Protein AF-A0A6L9KAD1-F1 (afdb_monomer)

Radius of gyration: 13.51 Å; Cα contacts (8 Å, |Δi|>4): 18; chains: 1; bounding box: 36×20×36 Å

Secondary structure (DSSP, 8-state):
-----S--HHHHHHHHHHHHHHHHHTT--HHHHHHHHHHHHHHHHHHHHHHTT-

Mean predicted aligned error: 5.57 Å

Solvent-accessible surface area (backbone atoms only — not comparable to full-atom values): 3225 Å² total; per-residue (Å²): 131,88,87,70,68,94,76,52,67,70,62,49,52,55,52,50,53,54,50,24,55,52,34,42,76,70,75,41,60,41,67,62,48,45,54,53,53,50,54,52,47,55,52,50,51,52,52,51,55,56,63,72,74,109

Sequence (54 aa):
EHNMPILQAQRYDEILLKRISQAEQMGMDGEFMKTVLVAIHEESVRHQQEIMKL

Nearest PDB structures (foldseek):
  2h9d-assembly1_B  TM=9.224E-01  e=4.694E-01  Pseudomonas aeruginosa PAO1
  5vht-assembly1_B  TM=9.021E-01  e=5.357E-01  Escherichia coli K-12
  3rmi-assembly1_A-2  TM=7.928E-01  e=2.425E-01  Bartonella henselae str. Houston-1
  8pni-assembly1_B  TM=9.065E-01  e=5.014E-01  Pseudomonas aeruginosa
  8pni-assembly1_A  TM=9.108E-01  e=7.961E-01  Pseudomonas aeruginosa

Foldseek 3Di:
DDPDDLDDPVVLVVVLVVQLVVCVVVVHHSVVSSVVSVVVSVVSSVVVVVVVVD

Structure (mmCIF, N/CA/C/O backbone):
data_AF-A0A6L9KAD1-F1
#
_entry.id   AF-A0A6L9KAD1-F1
#
loop_
_atom_site.group_PDB
_atom_site.id
_atom_site.type_symbol
_atom_site.label_atom_id
_atom_site.label_alt_id
_atom_site.label_comp_id
_atom_site.label_asym_id
_atom_site.label_entity_id
_atom_site.label_seq_id
_atom_site.pdbx_PDB_ins_code
_atom_site.Cartn_x
_atom_site.Cartn_y
_atom_site.Cartn_z
_atom_site.occ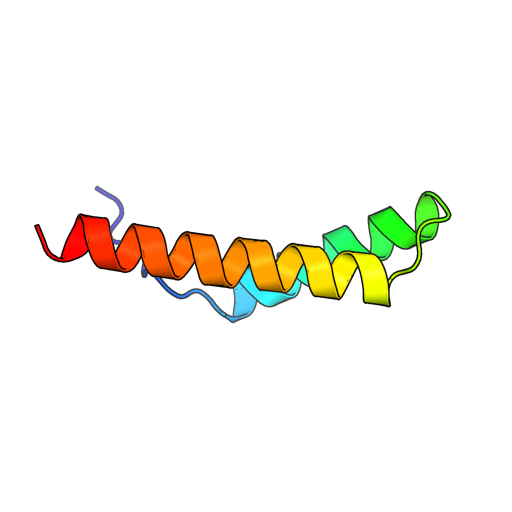upancy
_atom_site.B_iso_or_equiv
_atom_site.auth_seq_id
_atom_site.auth_comp_id
_atom_site.auth_asym_id
_atom_site.auth_atom_id
_atom_site.pdbx_PDB_model_num
ATOM 1 N N . GLU A 1 1 ? 24.682 -4.105 -6.742 1.00 37.22 1 GLU A N 1
ATOM 2 C CA . GLU A 1 1 ? 23.415 -3.348 -6.810 1.00 37.22 1 GLU A CA 1
ATOM 3 C C . GLU A 1 1 ? 22.267 -4.273 -6.439 1.00 37.22 1 GLU A C 1
ATOM 5 O O . GLU A 1 1 ? 22.382 -5.477 -6.644 1.00 37.22 1 GLU A O 1
ATOM 10 N N . HIS A 1 2 ? 21.256 -3.761 -5.740 1.00 50.66 2 HIS A N 1
ATOM 11 C CA . HIS A 1 2 ? 20.336 -4.589 -4.960 1.00 50.66 2 HIS A CA 1
ATOM 12 C C . HIS A 1 2 ? 19.348 -5.350 -5.852 1.00 50.66 2 HIS A C 1
ATOM 14 O O . HIS A 1 2 ? 18.378 -4.778 -6.337 1.00 50.66 2 HIS A O 1
ATOM 20 N N . ASN A 1 3 ? 19.586 -6.656 -6.005 1.00 52.56 3 ASN A N 1
ATOM 21 C CA . ASN A 1 3 ? 18.723 -7.637 -6.669 1.00 52.56 3 ASN A CA 1
ATOM 22 C C . ASN A 1 3 ? 17.443 -7.887 -5.836 1.00 52.56 3 ASN A C 1
ATOM 24 O O . ASN A 1 3 ? 17.194 -9.000 -5.371 1.00 52.56 3 ASN A O 1
ATOM 28 N N . MET A 1 4 ? 16.685 -6.826 -5.531 1.00 60.66 4 MET A N 1
ATOM 29 C CA . MET A 1 4 ? 15.465 -6.934 -4.738 1.00 60.66 4 MET A CA 1
ATOM 30 C C . MET A 1 4 ? 14.373 -7.614 -5.571 1.00 60.66 4 MET A C 1
ATOM 32 O O . MET A 1 4 ? 14.070 -7.145 -6.668 1.00 60.66 4 MET A O 1
ATOM 36 N N . PRO A 1 5 ? 13.759 -8.693 -5.064 1.00 63.38 5 PRO A N 1
ATOM 37 C CA . PRO A 1 5 ? 12.671 -9.357 -5.761 1.00 63.38 5 PRO A CA 1
ATOM 38 C C . PRO A 1 5 ? 11.447 -8.439 -5.866 1.00 63.38 5 PRO A C 1
ATOM 40 O O . PRO A 1 5 ? 11.128 -7.715 -4.919 1.00 63.38 5 PRO A O 1
ATOM 43 N N . ILE A 1 6 ? 10.770 -8.520 -7.019 1.00 62.28 6 ILE A N 1
ATOM 44 C CA . ILE A 1 6 ? 9.548 -7.770 -7.373 1.00 62.28 6 ILE A CA 1
ATOM 45 C C . ILE A 1 6 ? 8.437 -8.026 -6.347 1.00 62.28 6 ILE A C 1
ATOM 47 O O . ILE A 1 6 ? 7.746 -7.105 -5.923 1.00 62.28 6 ILE A O 1
ATOM 51 N N . LEU A 1 7 ? 8.295 -9.279 -5.901 1.00 66.00 7 LEU A N 1
ATOM 52 C CA . LEU A 1 7 ? 7.359 -9.657 -4.848 1.00 66.00 7 LEU A CA 1
ATOM 53 C C . LEU A 1 7 ? 8.086 -9.926 -3.531 1.00 66.00 7 LEU A C 1
ATOM 55 O O . LEU A 1 7 ? 8.957 -10.790 -3.441 1.00 66.00 7 LEU A O 1
ATOM 59 N N . GLN A 1 8 ? 7.655 -9.216 -2.490 1.00 74.06 8 GLN A N 1
ATOM 60 C CA . GLN A 1 8 ? 8.038 -9.438 -1.096 1.00 74.06 8 GLN A CA 1
ATOM 61 C C . GLN A 1 8 ? 6.762 -9.497 -0.248 1.00 74.06 8 GLN A C 1
ATOM 63 O O . GLN A 1 8 ? 6.430 -8.528 0.431 1.00 74.06 8 GLN A O 1
ATOM 68 N N . ALA A 1 9 ? 6.037 -10.621 -0.312 1.00 74.88 9 ALA A N 1
ATOM 69 C CA . ALA A 1 9 ? 4.720 -10.780 0.321 1.00 74.88 9 ALA A CA 1
ATOM 70 C C . ALA A 1 9 ? 4.734 -10.424 1.819 1.00 74.88 9 ALA A C 1
ATOM 72 O O . ALA A 1 9 ? 3.936 -9.611 2.265 1.00 74.88 9 ALA A O 1
ATOM 73 N N . GLN A 1 10 ? 5.732 -10.904 2.566 1.00 81.12 10 GLN A N 1
ATOM 74 C CA . GLN A 1 10 ? 5.848 -10.616 3.999 1.00 81.12 10 GLN A CA 1
ATOM 75 C C . GLN A 1 10 ? 6.003 -9.115 4.303 1.00 81.12 10 GLN A C 1
ATOM 77 O O . GLN A 1 10 ? 5.341 -8.576 5.185 1.00 81.12 10 GLN A O 1
ATOM 82 N N . ARG A 1 11 ? 6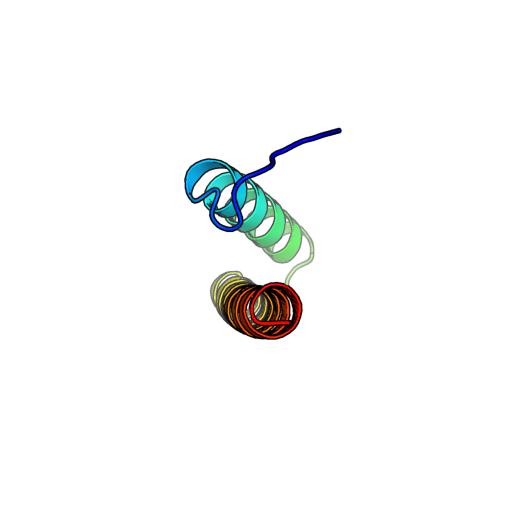.846 -8.408 3.540 1.00 84.25 11 ARG A N 1
ATOM 83 C CA . ARG A 1 11 ? 7.041 -6.960 3.705 1.00 84.25 11 ARG A CA 1
ATOM 84 C C . ARG A 1 11 ? 5.794 -6.177 3.301 1.00 84.25 11 ARG A C 1
ATOM 86 O O . ARG A 1 11 ? 5.500 -5.137 3.887 1.00 84.25 11 ARG A O 1
ATOM 93 N N . TYR A 1 12 ? 5.095 -6.652 2.276 1.00 85.31 12 TYR A N 1
ATOM 94 C CA . TYR A 1 12 ? 3.836 -6.069 1.843 1.00 85.31 12 TYR A CA 1
ATOM 95 C C . TYR A 1 12 ? 2.774 -6.178 2.942 1.00 85.31 12 TYR A C 1
ATOM 97 O O . TYR A 1 12 ? 2.194 -5.156 3.305 1.00 85.31 12 TYR A O 1
ATOM 105 N N . ASP A 1 13 ? 2.610 -7.358 3.540 1.00 86.62 13 ASP A N 1
ATOM 106 C CA . ASP A 1 13 ? 1.655 -7.598 4.626 1.00 86.62 13 ASP A CA 1
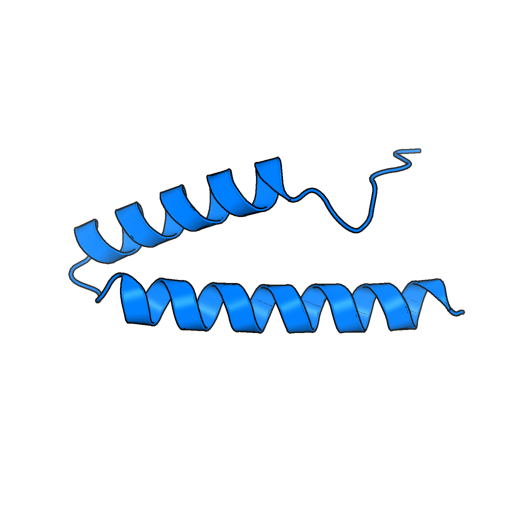ATOM 107 C C . ASP A 1 13 ? 1.950 -6.714 5.849 1.00 86.62 13 ASP A C 1
ATOM 109 O O . ASP A 1 13 ? 1.047 -6.086 6.406 1.00 86.62 13 ASP A O 1
ATOM 113 N N . GLU A 1 14 ? 3.224 -6.578 6.230 1.00 91.81 14 GLU A N 1
ATOM 114 C CA . GLU A 1 14 ? 3.648 -5.694 7.324 1.00 91.81 14 GLU A CA 1
ATOM 115 C C . GLU A 1 14 ? 3.306 -4.218 7.055 1.00 91.81 14 GLU A C 1
ATOM 117 O O . GLU A 1 14 ? 2.797 -3.512 7.934 1.00 91.81 14 GLU A O 1
ATOM 122 N N . ILE A 1 15 ? 3.567 -3.730 5.837 1.00 91.00 15 ILE A N 1
ATOM 123 C CA . ILE A 1 15 ? 3.244 -2.352 5.443 1.00 91.00 15 ILE A CA 1
ATOM 124 C C . ILE A 1 15 ? 1.728 -2.149 5.412 1.00 91.00 15 ILE A C 1
ATOM 126 O O . ILE A 1 15 ? 1.246 -1.125 5.902 1.00 91.00 15 ILE A O 1
ATOM 130 N N . LEU A 1 16 ? 0.989 -3.106 4.852 1.00 92.88 16 LEU A N 1
ATOM 131 C CA . LEU A 1 16 ? -0.461 -3.061 4.727 1.00 92.88 16 LEU A CA 1
ATOM 132 C C . LEU A 1 16 ? -1.118 -2.945 6.107 1.00 92.88 16 LEU A C 1
ATOM 134 O O . LEU A 1 16 ? -1.860 -1.994 6.351 1.00 92.88 16 LEU A O 1
ATOM 138 N N . LEU A 1 17 ? -0.768 -3.835 7.039 1.00 94.56 17 LEU A N 1
ATOM 139 C CA . LEU A 1 17 ? -1.300 -3.826 8.405 1.00 94.56 17 LEU A CA 1
ATOM 140 C C . LEU A 1 17 ? -0.978 -2.521 9.142 1.00 94.56 17 LEU A C 1
ATOM 142 O O . LEU A 1 17 ? -1.849 -1.936 9.788 1.00 94.56 17 LEU A O 1
ATOM 146 N N . LYS A 1 18 ? 0.252 -2.011 9.003 1.00 96.06 18 LYS A N 1
ATOM 147 C CA . LYS A 1 18 ? 0.651 -0.742 9.624 1.00 96.06 18 LYS A CA 1
ATOM 148 C C . LYS A 1 18 ? -0.166 0.438 9.094 1.00 96.06 18 LYS A C 1
ATOM 150 O O . LYS A 1 18 ? -0.554 1.311 9.867 1.00 96.06 18 LYS A O 1
ATOM 155 N N . ARG A 1 19 ? -0.414 0.485 7.783 1.00 94.38 19 ARG A N 1
ATOM 156 C CA . ARG A 1 19 ? -1.167 1.571 7.138 1.00 94.38 19 ARG A CA 1
ATOM 157 C C . ARG A 1 19 ? -2.655 1.516 7.473 1.00 94.38 19 ARG A C 1
ATOM 159 O O . ARG A 1 19 ? -3.241 2.569 7.696 1.00 94.38 19 ARG A O 1
ATOM 166 N N . ILE A 1 20 ? -3.237 0.320 7.552 1.00 96.62 20 ILE A N 1
ATOM 167 C CA . ILE A 1 20 ? -4.624 0.124 7.998 1.00 96.62 20 ILE A CA 1
ATOM 168 C C . ILE A 1 20 ? -4.779 0.604 9.443 1.00 96.62 20 ILE A C 1
ATOM 170 O O . ILE A 1 20 ? -5.632 1.441 9.713 1.00 96.62 20 ILE A O 1
ATOM 174 N N . SER A 1 21 ? -3.890 0.183 10.347 1.00 96.88 21 SER A N 1
ATOM 175 C CA . SER A 1 21 ? -3.939 0.617 11.749 1.00 96.88 21 SER A CA 1
ATOM 176 C C . SER A 1 21 ? -3.822 2.143 11.894 1.00 96.88 21 SER A C 1
ATOM 178 O O . SER A 1 21 ? -4.557 2.756 12.665 1.00 96.88 21 SER A O 1
ATOM 180 N N . GLN A 1 22 ? -2.949 2.785 11.109 1.00 96.81 22 GLN A N 1
ATOM 181 C CA . GLN A 1 22 ? -2.855 4.249 11.070 1.00 96.81 22 GLN A CA 1
ATOM 182 C C . GLN A 1 22 ? -4.134 4.907 10.536 1.00 96.81 22 GLN A C 1
ATOM 184 O O . GLN A 1 22 ? -4.545 5.944 11.047 1.00 96.81 22 GLN A O 1
ATOM 189 N N . ALA A 1 23 ? -4.766 4.319 9.521 1.00 96.38 23 ALA A N 1
ATOM 190 C CA . ALA A 1 23 ? -6.011 4.824 8.957 1.00 96.38 23 ALA A CA 1
ATOM 191 C C . ALA A 1 23 ? -7.151 4.801 9.980 1.00 96.38 23 ALA A C 1
ATOM 193 O O . ALA A 1 23 ? -7.827 5.813 10.165 1.00 96.38 23 ALA A O 1
ATOM 194 N N . GLU A 1 24 ? -7.294 3.693 10.704 1.00 97.19 24 GLU A N 1
ATOM 195 C CA . GLU A 1 24 ? -8.278 3.546 11.779 1.00 97.19 24 GLU A CA 1
ATOM 196 C C . GLU A 1 24 ? -8.046 4.569 12.899 1.00 97.19 24 GLU A C 1
ATOM 198 O O . GLU A 1 24 ? -8.985 5.221 13.355 1.00 97.19 24 GLU A O 1
ATOM 203 N N . GLN A 1 25 ? -6.785 4.801 13.287 1.00 97.69 25 GLN A N 1
ATOM 204 C CA . GLN A 1 25 ? -6.424 5.835 14.268 1.00 97.69 25 GLN A CA 1
ATOM 205 C C . GLN A 1 25 ? -6.789 7.257 13.817 1.00 97.69 25 GLN A C 1
ATOM 207 O O . GLN A 1 25 ? -6.990 8.136 14.653 1.00 97.69 25 GLN A O 1
ATOM 212 N N . MET A 1 26 ? -6.881 7.490 12.508 1.00 96.50 26 MET A N 1
ATOM 213 C CA . MET A 1 26 ? -7.281 8.768 11.916 1.00 96.50 26 MET A CA 1
ATOM 214 C C . MET A 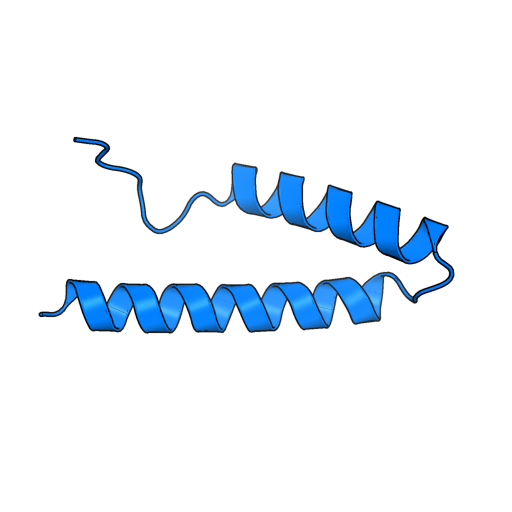1 26 ? -8.793 8.857 11.647 1.00 96.50 26 MET A C 1
ATOM 216 O O . MET A 1 26 ? -9.247 9.845 11.072 1.00 96.50 26 MET A O 1
ATOM 220 N N . GLY A 1 27 ? -9.576 7.851 12.055 1.00 96.81 27 GLY A N 1
ATOM 221 C CA . GLY A 1 27 ? -11.025 7.803 11.848 1.00 96.81 27 GLY A CA 1
ATOM 222 C C . GLY A 1 27 ? -11.449 7.385 10.437 1.00 96.81 27 GLY A C 1
ATOM 223 O O . GLY A 1 27 ? -12.597 7.607 10.060 1.00 96.81 27 GLY A O 1
ATOM 224 N N . MET A 1 28 ? -10.541 6.804 9.648 1.00 96.75 28 MET A N 1
ATOM 225 C CA . MET A 1 28 ? -10.875 6.187 8.364 1.00 96.75 28 MET A CA 1
ATOM 226 C C . MET A 1 28 ? -11.276 4.722 8.551 1.00 96.75 28 MET A C 1
ATOM 228 O O . MET A 1 28 ? -10.803 4.048 9.462 1.00 96.75 28 MET A O 1
ATOM 232 N N . ASP A 1 29 ? -12.116 4.219 7.648 1.00 97.06 29 ASP A N 1
ATOM 233 C CA . ASP A 1 29 ? -12.464 2.801 7.604 1.00 97.06 29 ASP A CA 1
ATOM 234 C C . ASP A 1 29 ? -11.264 1.943 7.158 1.00 97.06 29 ASP A C 1
ATOM 236 O O . ASP A 1 29 ? -10.610 2.222 6.145 1.00 97.06 29 ASP A O 1
ATOM 240 N N . GLY A 1 30 ? -10.973 0.893 7.928 1.00 94.88 30 GLY A N 1
ATOM 241 C CA . GLY A 1 30 ? -9.831 0.011 7.700 1.00 94.88 30 GLY A CA 1
ATOM 242 C C . GLY A 1 30 ? -9.965 -0.818 6.422 1.00 94.88 30 GLY A C 1
ATOM 243 O O . GLY A 1 30 ? -8.987 -0.969 5.684 1.00 94.88 30 GLY A O 1
ATOM 244 N N . GLU A 1 31 ? -11.171 -1.301 6.102 1.00 94.56 31 GLU A N 1
ATOM 245 C CA . GLU A 1 31 ? -11.401 -2.105 4.893 1.00 94.56 31 GLU A CA 1
ATOM 246 C C . GLU A 1 31 ? -11.361 -1.236 3.628 1.00 94.56 31 GLU A C 1
ATOM 248 O O . GLU A 1 31 ? -10.792 -1.643 2.608 1.00 94.56 31 G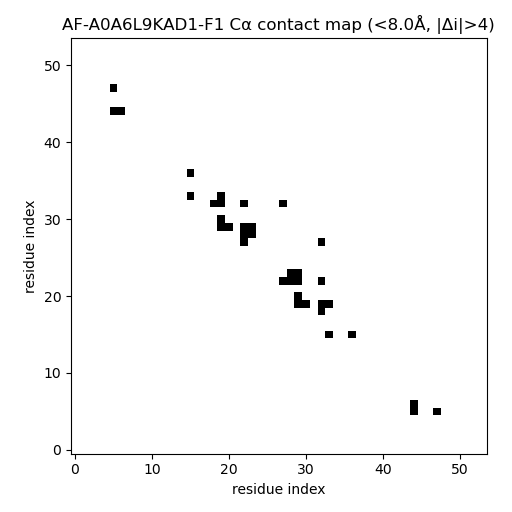LU A O 1
ATOM 253 N N . PHE A 1 32 ? -11.862 -0.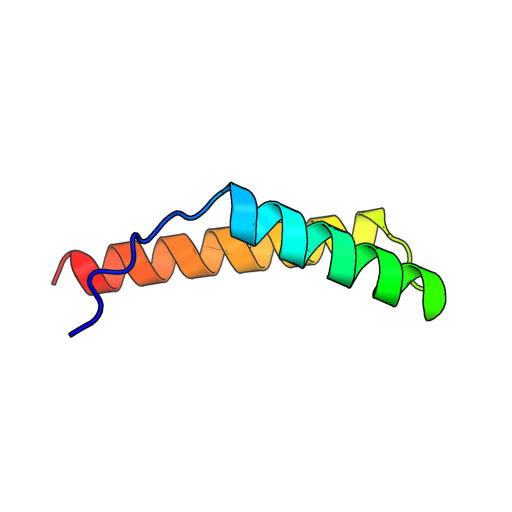000 3.706 1.00 95.81 32 PHE A N 1
ATOM 254 C CA . PHE A 1 32 ? -11.651 1.003 2.667 1.00 95.81 32 PHE A CA 1
ATOM 255 C C . PHE A 1 32 ? -10.155 1.237 2.407 1.00 95.81 32 PHE A C 1
ATOM 257 O O . PHE A 1 32 ? -9.704 1.133 1.263 1.00 95.81 32 PHE A O 1
ATOM 264 N N . MET A 1 33 ? -9.359 1.488 3.455 1.00 95.94 33 MET A N 1
ATOM 265 C CA . MET A 1 33 ? -7.914 1.708 3.308 1.00 95.94 33 MET A CA 1
ATOM 266 C C . MET A 1 33 ? -7.203 0.488 2.709 1.00 95.94 33 MET A C 1
ATOM 268 O O . MET A 1 33 ? -6.363 0.624 1.816 1.00 95.94 33 MET A O 1
ATOM 272 N N . LYS A 1 34 ? -7.556 -0.714 3.166 1.00 94.56 34 LYS A N 1
ATOM 273 C CA . LYS A 1 34 ? -7.024 -1.972 2.638 1.00 94.56 34 LYS A CA 1
ATOM 274 C C . LYS A 1 34 ? -7.309 -2.123 1.146 1.00 94.56 34 LYS A C 1
ATOM 276 O O . LYS A 1 34 ? -6.388 -2.405 0.386 1.00 94.56 34 LYS A O 1
ATOM 281 N N . THR A 1 35 ? -8.549 -1.880 0.725 1.00 95.94 35 THR A N 1
ATOM 282 C CA . THR A 1 35 ? -8.963 -1.963 -0.685 1.00 95.94 35 THR A CA 1
ATOM 283 C C . THR A 1 35 ? -8.130 -1.027 -1.562 1.00 95.94 35 THR A C 1
ATOM 285 O O . THR A 1 35 ? -7.613 -1.438 -2.601 1.00 95.94 35 THR A O 1
ATOM 288 N N . VAL A 1 36 ? -7.927 0.215 -1.113 1.00 95.38 36 VAL A N 1
ATOM 289 C CA . VAL A 1 36 ? -7.105 1.204 -1.825 1.00 95.38 36 VAL A CA 1
ATOM 290 C C . VAL A 1 36 ? -5.643 0.752 -1.930 1.00 95.38 36 VAL A C 1
ATOM 292 O O . VAL A 1 36 ? -5.051 0.816 -3.006 1.00 95.38 36 VAL A O 1
ATOM 295 N N . LEU A 1 37 ? -5.048 0.269 -0.836 1.00 93.94 37 LEU A N 1
ATOM 296 C CA . LEU A 1 37 ? -3.644 -0.155 -0.815 1.00 93.94 37 LEU A CA 1
ATOM 297 C C . LEU A 1 37 ? -3.382 -1.421 -1.638 1.00 93.94 37 LEU A C 1
ATOM 299 O O . LEU A 1 37 ? -2.310 -1.540 -2.234 1.00 93.94 37 LEU A O 1
ATOM 303 N N . VAL A 1 38 ? -4.340 -2.349 -1.693 1.00 92.62 38 VAL A N 1
ATOM 304 C CA . VAL A 1 38 ? -4.280 -3.525 -2.575 1.00 92.62 38 VAL A CA 1
ATOM 305 C C . VAL A 1 38 ? -4.297 -3.096 -4.038 1.00 92.62 38 VAL A C 1
ATOM 307 O O . VAL A 1 38 ? -3.393 -3.476 -4.778 1.00 92.62 38 VAL A O 1
ATOM 310 N N . ALA A 1 39 ? -5.221 -2.218 -4.434 1.00 94.75 39 ALA A N 1
ATOM 311 C CA . ALA A 1 39 ? -5.284 -1.720 -5.808 1.00 94.75 39 ALA A CA 1
ATOM 312 C C . ALA A 1 39 ? -3.988 -0.998 -6.234 1.00 94.75 39 ALA A C 1
ATOM 314 O O . ALA A 1 39 ? -3.469 -1.226 -7.326 1.00 9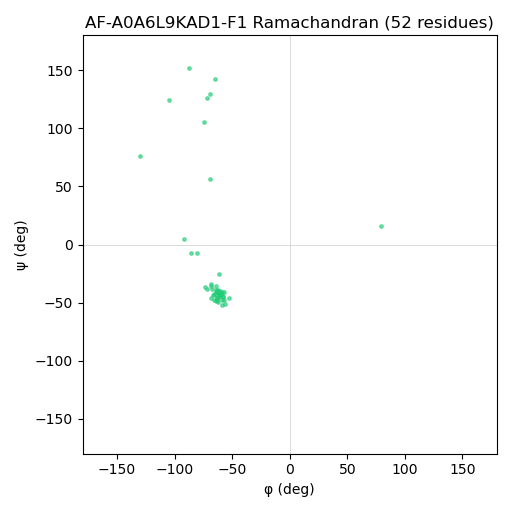4.75 39 ALA A O 1
ATOM 315 N N . ILE A 1 40 ? -3.414 -0.166 -5.353 1.00 92.38 40 ILE A N 1
ATOM 316 C CA . ILE A 1 40 ? -2.125 0.505 -5.607 1.00 92.38 40 ILE A CA 1
ATOM 317 C C . ILE A 1 40 ? -0.988 -0.515 -5.768 1.00 92.38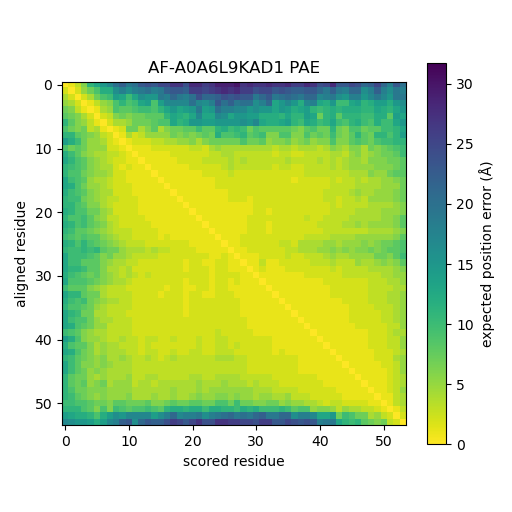 40 ILE A C 1
ATOM 319 O O . ILE A 1 40 ? -0.100 -0.327 -6.604 1.00 92.38 40 ILE A O 1
ATOM 323 N N . HIS A 1 41 ? -0.987 -1.582 -4.967 1.00 88.69 41 HIS A N 1
ATOM 324 C CA . HIS A 1 41 ? 0.032 -2.625 -5.044 1.00 88.69 41 HIS A CA 1
ATOM 325 C C . HIS A 1 41 ? -0.037 -3.399 -6.359 1.00 88.69 41 HIS A C 1
ATOM 327 O O . HIS A 1 41 ? 0.988 -3.547 -7.021 1.00 88.69 41 HIS A O 1
ATOM 333 N N . GLU A 1 42 ? -1.231 -3.837 -6.756 1.00 90.19 42 GLU A N 1
ATOM 334 C CA . GLU A 1 42 ? -1.448 -4.545 -8.020 1.00 90.19 42 GLU A CA 1
ATOM 335 C C . GLU A 1 42 ? -0.987 -3.704 -9.214 1.00 90.19 42 GLU A C 1
ATOM 337 O O . GLU A 1 42 ? -0.253 -4.192 -10.076 1.00 90.19 42 GLU A O 1
ATOM 342 N N . GLU A 1 43 ? -1.332 -2.416 -9.220 1.00 93.56 43 GLU A N 1
ATOM 343 C CA . GLU A 1 43 ? -0.903 -1.487 -10.263 1.00 93.56 43 GLU A CA 1
ATOM 344 C C . GLU A 1 43 ? 0.621 -1.297 -10.280 1.00 93.56 43 GLU A C 1
ATOM 346 O O . GLU A 1 43 ? 1.250 -1.307 -11.339 1.00 93.56 43 GLU A O 1
ATOM 351 N N . SER A 1 44 ? 1.243 -1.192 -9.103 1.00 88.69 44 SER A N 1
ATOM 352 C CA . SER A 1 44 ? 2.701 -1.074 -8.983 1.00 88.69 44 SER A CA 1
ATOM 353 C C . SER A 1 44 ? 3.415 -2.315 -9.524 1.00 88.69 44 SER A C 1
ATOM 355 O O . SER A 1 44 ? 4.412 -2.187 -10.235 1.00 88.69 44 SER A O 1
ATOM 357 N N . VAL A 1 45 ? 2.900 -3.514 -9.228 1.00 86.50 45 VAL A N 1
ATOM 358 C CA . VAL A 1 45 ? 3.441 -4.781 -9.744 1.00 86.50 45 VAL A CA 1
ATOM 359 C C . VAL A 1 45 ? 3.264 -4.866 -11.257 1.00 86.50 45 VAL A C 1
ATOM 361 O O . VAL A 1 45 ? 4.208 -5.239 -11.952 1.00 86.50 45 VAL A O 1
ATOM 364 N N . ARG A 1 46 ? 2.098 -4.475 -11.788 1.00 90.06 46 ARG A N 1
ATOM 365 C CA . ARG A 1 46 ? 1.842 -4.436 -13.235 1.00 90.06 46 ARG A CA 1
ATOM 366 C C . ARG A 1 46 ? 2.852 -3.545 -13.957 1.00 90.06 46 ARG A C 1
ATOM 368 O O . ARG A 1 46 ? 3.460 -3.979 -14.932 1.00 90.06 46 ARG A O 1
ATOM 375 N N . HIS A 1 47 ? 3.077 -2.337 -13.443 1.00 91.31 47 HIS A N 1
ATOM 376 C CA . HIS A 1 47 ? 4.038 -1.396 -14.016 1.00 91.31 47 HIS A CA 1
ATOM 377 C C . HIS A 1 47 ? 5.476 -1.940 -13.926 1.00 91.31 47 HIS A C 1
ATOM 379 O O . HIS A 1 47 ? 6.223 -1.902 -14.901 1.00 91.31 47 HIS A O 1
ATOM 385 N N . GLN A 1 48 ? 5.874 -2.523 -12.789 1.00 84.06 48 GLN A N 1
ATOM 386 C CA . GLN A 1 48 ? 7.197 -3.147 -12.647 1.00 84.06 48 GLN A CA 1
ATOM 387 C C . GLN A 1 48 ? 7.401 -4.302 -13.638 1.00 84.06 48 GLN A C 1
ATOM 389 O O . GLN A 1 48 ? 8.473 -4.416 -14.229 1.00 84.06 48 GLN A O 1
ATOM 394 N N . GLN A 1 49 ? 6.375 -5.126 -13.866 1.00 86.06 49 GLN A N 1
ATOM 395 C CA . GLN A 1 49 ? 6.412 -6.184 -14.879 1.00 86.06 49 GLN A CA 1
ATOM 396 C C . GLN A 1 49 ? 6.551 -5.635 -16.302 1.00 86.06 49 GLN A C 1
ATOM 398 O O . GLN A 1 49 ? 7.200 -6.273 -17.126 1.00 86.06 49 GLN A O 1
ATOM 403 N N . GLU A 1 50 ? 5.943 -4.490 -16.608 1.00 89.50 50 GLU A N 1
ATOM 404 C CA . GLU A 1 50 ? 6.072 -3.832 -17.910 1.00 89.50 50 GLU A CA 1
ATOM 405 C C . GLU A 1 50 ? 7.488 -3.281 -18.125 1.00 89.50 50 GLU A C 1
ATOM 407 O O . GLU A 1 50 ? 8.097 -3.562 -19.154 1.00 89.50 50 GLU A O 1
ATOM 412 N N . ILE A 1 51 ? 8.055 -2.599 -17.123 1.00 85.94 51 ILE A N 1
ATOM 413 C CA . ILE A 1 51 ? 9.427 -2.067 -17.181 1.00 85.94 51 ILE A CA 1
ATOM 414 C C . ILE A 1 51 ? 10.464 -3.189 -17.309 1.00 85.94 51 ILE A C 1
ATOM 416 O O . ILE A 1 51 ? 11.425 -3.038 -18.049 1.00 85.94 51 ILE A O 1
ATOM 420 N N . MET A 1 52 ? 10.291 -4.315 -16.609 1.00 78.00 52 MET A N 1
ATOM 421 C CA . MET A 1 52 ? 11.259 -5.426 -16.632 1.00 78.00 52 MET A CA 1
ATOM 422 C C . MET A 1 52 ? 11.136 -6.337 -17.863 1.00 78.00 52 MET A C 1
ATOM 424 O O . MET A 1 52 ? 11.955 -7.238 -18.033 1.00 78.00 52 MET A O 1
ATOM 428 N N . LYS A 1 53 ? 10.105 -6.145 -18.697 1.00 68.75 53 LYS A N 1
ATOM 429 C CA . LYS A 1 53 ? 9.969 -6.812 -20.002 1.00 68.75 53 LYS A CA 1
ATOM 430 C C . LYS A 1 53 ? 10.695 -6.069 -21.136 1.00 68.75 53 LYS A C 1
ATOM 432 O O . LYS A 1 53 ? 10.734 -6.608 -22.242 1.00 68.75 53 LYS A O 1
ATOM 437 N N . LEU A 1 54 ? 11.230 -4.873 -20.874 1.00 51.31 54 LEU A N 1
ATOM 438 C CA .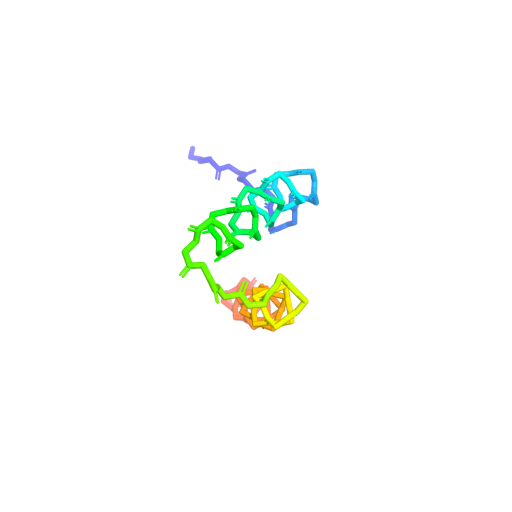 LEU A 1 54 ? 12.120 -4.111 -21.762 1.00 51.31 54 LEU A CA 1
ATOM 439 C C . LEU A 1 54 ? 13.585 -4.490 -21.515 1.00 51.31 54 LEU A C 1
ATOM 441 O O . LEU A 1 54 ? 14.343 -4.494 -22.510 1.00 51.31 54 LEU A O 1
#

pLDDT: mean 85.59, std 14.42, range [37.22, 97.69]